Protein AF-A0A3N6LXP8-F1 (afdb_monomer_lite)

pLDDT: mean 73.98, std 14.89, range [35.94, 90.81]

Radius of gyration: 14.46 Å; chains: 1; bounding box: 45×24×31 Å

Structure (mmCIF, N/CA/C/O backbone):
data_AF-A0A3N6LXP8-F1
#
_entry.id   AF-A0A3N6LXP8-F1
#
loop_
_atom_site.group_PDB
_atom_site.id
_atom_site.type_symbol
_atom_site.label_atom_id
_atom_site.label_alt_id
_atom_site.label_comp_id
_atom_site.label_asym_id
_atom_site.label_entity_id
_atom_site.label_seq_id
_atom_site.pdbx_PDB_ins_code
_atom_site.Cartn_x
_atom_site.Cartn_y
_atom_site.Cartn_z
_atom_site.occupancy
_atom_site.B_iso_or_equiv
_atom_site.auth_seq_id
_atom_site.auth_comp_id
_atom_site.auth_asym_id
_atom_site.auth_atom_id
_atom_site.pdbx_PDB_model_num
ATOM 1 N N . MET A 1 1 ? 22.376 -8.059 -20.928 1.00 35.94 1 MET A N 1
ATOM 2 C CA . MET A 1 1 ? 22.521 -7.846 -19.475 1.00 35.94 1 MET A CA 1
ATOM 3 C C . MET A 1 1 ? 21.136 -7.521 -18.958 1.00 35.94 1 MET A C 1
ATOM 5 O O . MET A 1 1 ? 20.627 -6.461 -19.293 1.00 35.94 1 MET A O 1
ATOM 9 N N . SER A 1 2 ? 20.478 -8.464 -18.284 1.00 42.56 2 SER A N 1
ATOM 10 C CA . SER A 1 2 ? 19.158 -8.216 -17.699 1.00 42.56 2 SER A CA 1
ATOM 11 C C . SER A 1 2 ? 19.354 -7.327 -16.476 1.00 42.56 2 SER A C 1
ATOM 13 O O . SER A 1 2 ? 19.762 -7.816 -15.426 1.00 42.56 2 SER A O 1
ATOM 15 N N . ASN A 1 3 ? 19.137 -6.021 -16.639 1.00 39.78 3 ASN A N 1
ATOM 16 C CA . ASN A 1 3 ? 18.988 -5.089 -15.525 1.00 39.78 3 ASN A CA 1
ATOM 17 C C . ASN A 1 3 ? 17.687 -5.450 -14.798 1.00 39.78 3 ASN A C 1
ATOM 19 O O . ASN A 1 3 ? 16.643 -4.866 -15.061 1.00 39.78 3 ASN A O 1
ATOM 23 N N . GLN A 1 4 ? 17.741 -6.459 -13.930 1.00 48.81 4 GLN A N 1
ATOM 24 C CA . GLN A 1 4 ? 16.714 -6.684 -12.919 1.00 48.81 4 GLN A CA 1
ATOM 25 C C . GLN A 1 4 ? 16.868 -5.555 -11.902 1.00 48.81 4 GLN A C 1
ATOM 27 O O . GLN A 1 4 ? 17.602 -5.677 -10.923 1.00 48.81 4 GLN A O 1
ATOM 32 N N . GLN A 1 5 ? 16.264 -4.402 -12.197 1.00 51.81 5 GLN A N 1
ATOM 33 C CA . GLN A 1 5 ? 15.987 -3.428 -11.151 1.00 51.81 5 GLN A CA 1
ATOM 34 C C . GLN A 1 5 ? 15.123 -4.133 -10.099 1.00 51.81 5 GLN A C 1
ATOM 36 O O . GLN A 1 5 ? 14.260 -4.923 -10.486 1.00 51.81 5 GLN A O 1
ATOM 41 N N . PRO A 1 6 ? 15.354 -3.897 -8.799 1.00 54.34 6 PRO A N 1
ATOM 42 C CA . PRO A 1 6 ? 14.482 -4.441 -7.775 1.00 54.34 6 PRO A CA 1
ATOM 43 C C . PRO A 1 6 ? 13.035 -4.047 -8.081 1.00 54.34 6 PRO A C 1
ATOM 45 O O . PRO A 1 6 ? 12.705 -2.860 -8.149 1.00 54.34 6 PRO A O 1
ATOM 48 N N . VAL A 1 7 ? 12.193 -5.049 -8.312 1.00 69.44 7 VAL A N 1
ATOM 49 C CA . VAL A 1 7 ? 10.767 -4.870 -8.573 1.00 69.44 7 VAL A CA 1
ATOM 50 C C . VAL A 1 7 ? 10.094 -4.605 -7.236 1.00 69.44 7 VAL A C 1
ATOM 52 O O . VAL A 1 7 ? 9.743 -5.522 -6.515 1.00 69.44 7 VAL A O 1
ATOM 55 N N . GLY A 1 8 ? 10.029 -3.339 -6.821 1.00 78.75 8 GLY A N 1
ATOM 56 C CA . GLY A 1 8 ? 9.473 -3.005 -5.510 1.00 78.75 8 GLY A CA 1
ATOM 57 C C . GLY A 1 8 ? 8.007 -3.439 -5.376 1.00 78.75 8 GLY A C 1
ATOM 58 O O . GLY A 1 8 ? 7.270 -3.447 -6.358 1.00 78.75 8 GLY A O 1
ATOM 59 N N . VAL A 1 9 ? 7.563 -3.770 -4.166 1.00 85.25 9 VAL A N 1
ATOM 60 C CA . VAL A 1 9 ? 6.172 -4.122 -3.847 1.00 85.25 9 VAL A CA 1
ATOM 61 C C . VAL A 1 9 ? 5.612 -3.092 -2.873 1.00 85.25 9 VAL A C 1
ATOM 63 O O . VAL A 1 9 ? 6.247 -2.747 -1.876 1.00 85.25 9 VAL A O 1
ATOM 66 N N . ILE A 1 10 ? 4.409 -2.593 -3.147 1.00 86.31 10 ILE A N 1
ATOM 67 C CA . ILE A 1 10 ? 3.639 -1.793 -2.195 1.00 86.31 10 ILE A CA 1
ATOM 68 C C . ILE A 1 10 ? 2.672 -2.708 -1.468 1.00 86.31 10 ILE A C 1
ATOM 70 O O . ILE A 1 10 ? 1.863 -3.384 -2.106 1.00 86.31 10 ILE A O 1
ATOM 74 N N . ARG A 1 11 ? 2.729 -2.670 -0.139 1.00 90.25 11 ARG A N 1
ATOM 75 C CA . ARG A 1 11 ? 1.783 -3.333 0.754 1.00 90.25 11 ARG A CA 1
ATOM 76 C C . ARG A 1 11 ? 1.039 -2.278 1.554 1.00 90.25 11 ARG A C 1
ATOM 78 O O . ARG A 1 11 ? 1.654 -1.322 2.021 1.00 90.25 11 ARG A O 1
ATOM 85 N N . ALA A 1 12 ? -0.266 -2.428 1.705 1.00 88.31 12 ALA A N 1
ATOM 86 C CA . ALA A 1 12 ? -1.048 -1.599 2.603 1.00 88.31 12 ALA A CA 1
ATOM 87 C C . ALA A 1 12 ? -2.067 -2.431 3.374 1.00 88.31 12 ALA A C 1
ATOM 89 O O . ALA A 1 12 ? -2.635 -3.368 2.815 1.00 88.31 12 ALA A O 1
ATOM 90 N N . GLU A 1 13 ? -2.311 -2.072 4.630 1.00 90.50 13 GLU A N 1
ATOM 91 C CA . GLU A 1 13 ? -3.300 -2.716 5.492 1.00 90.50 13 GLU A CA 1
ATOM 92 C C . GLU A 1 13 ? -4.097 -1.669 6.272 1.00 90.50 13 GLU A C 1
ATOM 94 O O . GLU A 1 13 ? -3.544 -0.761 6.891 1.00 90.50 13 GLU A O 1
ATOM 99 N N . CYS A 1 14 ? -5.417 -1.804 6.246 1.00 87.25 14 CYS A N 1
ATOM 100 C CA . CYS A 1 14 ? -6.342 -1.038 7.059 1.00 87.25 14 CYS A CA 1
ATOM 101 C C . CYS A 1 14 ? -6.645 -1.825 8.334 1.00 87.25 14 CYS A C 1
ATOM 103 O O . CYS A 1 14 ? -7.355 -2.832 8.292 1.00 87.25 14 CYS A O 1
ATOM 105 N N . LYS A 1 15 ? -6.143 -1.358 9.479 1.00 82.69 15 LYS A N 1
ATOM 106 C CA . LYS A 1 15 ? -6.314 -2.051 10.767 1.00 82.69 15 LYS A CA 1
ATOM 107 C C . LYS A 1 15 ? -7.762 -2.093 11.2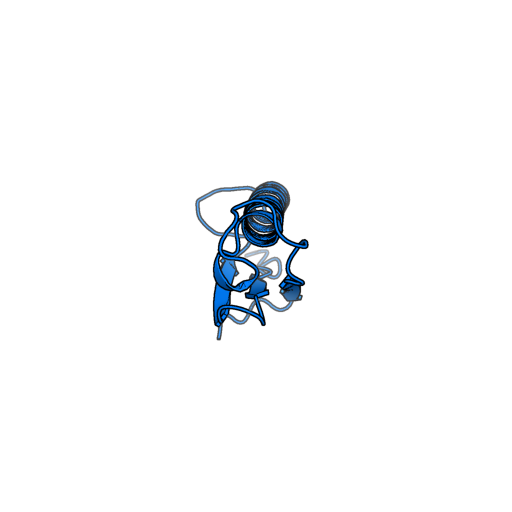58 1.00 82.69 15 LYS A C 1
ATOM 109 O O . LYS A 1 15 ? -8.090 -2.958 12.067 1.00 82.69 15 LYS A O 1
ATOM 114 N N . SER A 1 16 ? -8.623 -1.195 10.777 1.00 82.31 16 SER A N 1
ATOM 115 C CA . SER A 1 16 ? -10.016 -1.136 11.225 1.00 82.31 16 SER A CA 1
ATOM 116 C C . SER A 1 16 ? -10.918 -2.188 10.576 1.00 82.31 16 SER A C 1
ATOM 118 O O . SER A 1 16 ? -11.743 -2.790 11.260 1.00 82.31 16 SER A O 1
ATOM 120 N N . CYS A 1 17 ? -10.766 -2.439 9.269 1.00 82.44 17 CYS A N 1
ATOM 121 C CA . CYS A 1 17 ? -11.596 -3.412 8.540 1.00 82.44 17 CYS A CA 1
ATOM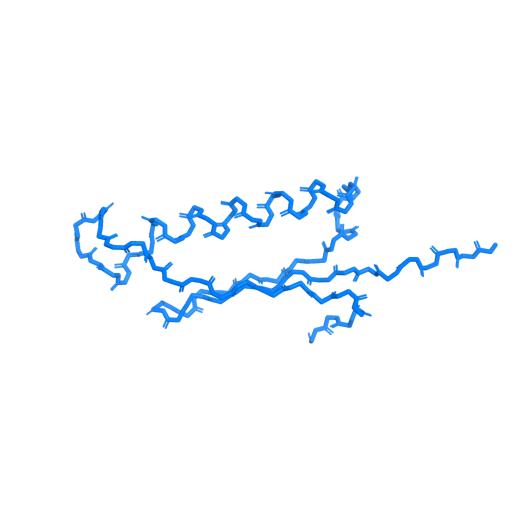 122 C C . CYS A 1 17 ? -10.833 -4.639 8.023 1.00 82.44 17 CYS A C 1
ATOM 124 O O . CYS A 1 17 ? -11.452 -5.546 7.466 1.00 82.44 17 CYS A O 1
ATOM 126 N N . GLY A 1 18 ? -9.506 -4.675 8.177 1.00 84.19 18 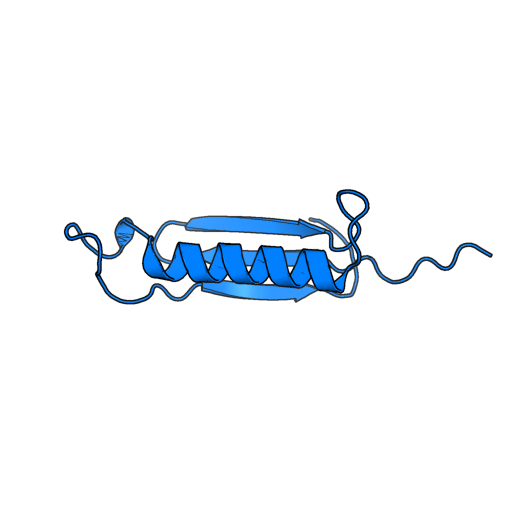GLY A N 1
ATOM 127 C CA . GLY A 1 18 ? -8.648 -5.746 7.667 1.00 84.19 18 GLY A CA 1
ATOM 128 C C . GLY A 1 18 ? -8.464 -5.728 6.146 1.00 84.19 18 GLY A C 1
ATOM 129 O O . GLY A 1 18 ? -8.037 -6.728 5.572 1.00 84.19 18 GLY A O 1
ATOM 130 N N . TRP A 1 19 ? -8.812 -4.630 5.466 1.00 86.50 19 TRP A N 1
ATOM 131 C CA . TRP A 1 19 ? -8.554 -4.486 4.032 1.00 86.50 19 TRP A CA 1
ATOM 132 C C . TRP A 1 19 ? -7.052 -4.453 3.764 1.00 86.50 19 TRP A C 1
ATOM 134 O O . TRP A 1 19 ? -6.327 -3.702 4.411 1.00 86.50 19 TRP A O 1
ATOM 144 N N . THR A 1 20 ? -6.601 -5.222 2.774 1.00 90.81 20 THR A N 1
ATOM 145 C CA . THR A 1 20 ? -5.203 -5.250 2.345 1.00 90.81 20 THR A CA 1
ATOM 146 C C . THR A 1 20 ? -5.062 -4.939 0.857 1.00 90.81 20 THR A C 1
ATOM 148 O O . THR A 1 20 ? -5.944 -5.222 0.041 1.00 90.81 20 THR A O 1
ATOM 151 N N . LEU A 1 21 ? -3.926 -4.349 0.498 1.00 88.50 21 LEU A N 1
ATOM 152 C CA . LEU A 1 21 ? -3.481 -4.129 -0.873 1.00 88.50 21 LEU A CA 1
ATOM 153 C C . LEU A 1 21 ? -2.046 -4.622 -0.992 1.00 88.50 21 LEU A C 1
ATOM 155 O O . LEU A 1 21 ? -1.184 -4.161 -0.257 1.00 88.50 21 LEU A O 1
ATOM 159 N N . GLU A 1 22 ? -1.780 -5.487 -1.961 1.00 88.56 22 GLU A N 1
ATOM 160 C CA . GLU A 1 22 ? -0.425 -5.805 -2.397 1.00 88.56 22 GLU A CA 1
ATOM 161 C C . GLU A 1 22 ? -0.320 -5.532 -3.897 1.00 88.56 22 GLU A C 1
ATOM 163 O O . GLU A 1 22 ? -1.184 -5.942 -4.680 1.00 88.56 22 GLU A O 1
ATOM 168 N N . ARG A 1 23 ? 0.698 -4.775 -4.307 1.00 83.88 23 ARG A N 1
ATOM 169 C CA . ARG A 1 23 ? 0.891 -4.398 -5.706 1.00 83.88 23 ARG A CA 1
ATOM 170 C C . ARG A 1 23 ? 2.369 -4.312 -6.050 1.00 83.88 23 ARG A C 1
ATOM 172 O O . ARG A 1 23 ? 3.085 -3.486 -5.491 1.00 83.88 23 ARG A O 1
ATOM 179 N N . SER A 1 24 ? 2.792 -5.116 -7.020 1.00 84.62 24 SER A N 1
ATOM 180 C CA . SER A 1 24 ? 4.126 -4.995 -7.605 1.00 84.62 24 SER A CA 1
ATOM 181 C C . SER A 1 24 ? 4.242 -3.722 -8.445 1.00 84.62 24 SER A C 1
ATOM 183 O O . SER A 1 24 ? 3.312 -3.366 -9.176 1.00 84.62 24 SER A O 1
ATOM 185 N N . LEU A 1 25 ? 5.372 -3.026 -8.344 1.00 80.25 25 LEU A N 1
ATOM 186 C CA . LEU A 1 25 ? 5.631 -1.786 -9.074 1.00 80.25 25 LEU A CA 1
ATOM 187 C C . LEU A 1 25 ? 5.885 -2.011 -10.566 1.00 80.25 25 LEU A C 1
ATOM 189 O O . LEU A 1 25 ? 5.646 -1.097 -11.349 1.00 80.25 25 LEU A O 1
ATOM 193 N N . ASP A 1 26 ? 6.287 -3.212 -10.968 1.00 80.06 26 ASP A N 1
ATOM 194 C CA . ASP A 1 26 ? 6.489 -3.611 -12.369 1.00 80.06 26 ASP A CA 1
ATOM 195 C C . ASP A 1 26 ? 5.218 -4.151 -13.049 1.00 80.06 26 ASP A C 1
ATOM 197 O O . ASP A 1 26 ? 5.235 -4.535 -14.218 1.00 80.06 26 ASP A O 1
ATOM 201 N N . ALA A 1 27 ? 4.096 -4.199 -12.327 1.00 77.94 27 ALA A N 1
ATOM 202 C CA . ALA A 1 27 ? 2.871 -4.773 -12.851 1.00 77.94 27 ALA A CA 1
ATOM 203 C C . ALA A 1 27 ? 2.247 -3.903 -13.958 1.00 77.94 27 ALA A C 1
ATOM 205 O O . ALA A 1 27 ? 2.196 -2.676 -13.858 1.00 77.94 27 ALA A O 1
ATOM 206 N N . ALA A 1 28 ? 1.623 -4.571 -14.933 1.00 67.31 28 ALA A N 1
ATOM 207 C CA . ALA A 1 28 ? 0.726 -3.980 -15.932 1.00 67.31 28 ALA A CA 1
ATOM 208 C C . ALA A 1 28 ? 1.365 -2.994 -16.935 1.00 67.31 28 ALA A C 1
ATOM 210 O O . ALA A 1 28 ? 0.679 -2.074 -17.376 1.00 67.31 28 ALA A O 1
ATOM 211 N N . ASP A 1 29 ? 2.636 -3.196 -17.313 1.00 79.00 29 ASP A N 1
ATOM 212 C CA . ASP A 1 29 ? 3.379 -2.341 -18.266 1.00 79.00 29 ASP A CA 1
ATOM 213 C C . ASP A 1 29 ? 3.361 -0.845 -17.889 1.00 79.00 29 ASP A C 1
ATOM 215 O O . ASP A 1 29 ? 3.433 0.042 -18.741 1.00 79.00 29 ASP A O 1
ATOM 219 N N . LEU A 1 30 ? 3.229 -0.554 -16.593 1.00 79.00 30 LEU A N 1
ATOM 220 C CA . LEU A 1 30 ? 3.279 0.797 -16.052 1.00 79.00 30 LEU A CA 1
ATOM 221 C C . LEU A 1 30 ? 4.673 1.089 -15.517 1.00 79.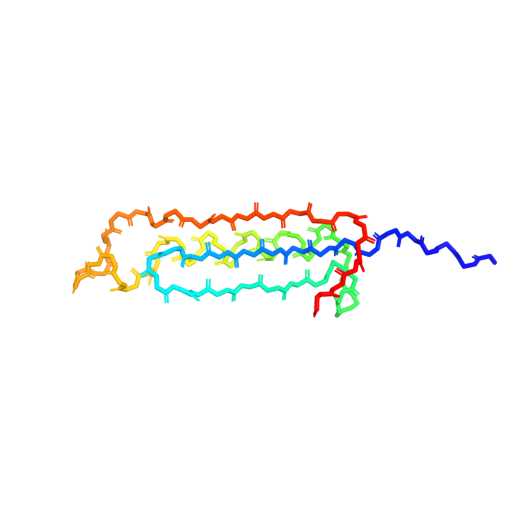00 30 LEU A C 1
ATOM 223 O O . LEU A 1 30 ? 5.325 0.219 -14.940 1.00 79.00 30 LEU A O 1
ATOM 227 N N . GLU A 1 31 ? 5.092 2.347 -15.631 1.00 83.06 31 GLU A N 1
ATOM 228 C CA . GLU A 1 31 ? 6.313 2.791 -14.969 1.00 83.06 31 GLU A CA 1
ATOM 229 C C . GLU A 1 31 ? 6.151 2.672 -13.438 1.00 83.06 31 GLU A C 1
ATOM 231 O O . GLU A 1 31 ? 5.075 2.996 -12.910 1.00 83.06 31 GLU A O 1
ATOM 236 N N . PRO A 1 32 ? 7.203 2.280 -12.694 1.00 81.75 32 PRO A N 1
ATOM 237 C CA . PRO A 1 32 ? 7.141 2.101 -11.241 1.00 81.75 32 PRO A CA 1
ATOM 238 C C . PRO A 1 32 ? 6.538 3.294 -10.484 1.00 81.75 32 PRO A C 1
ATOM 240 O O . PRO A 1 32 ? 5.700 3.118 -9.600 1.00 81.75 32 PRO A O 1
ATOM 243 N N . GLU A 1 33 ? 6.886 4.523 -10.874 1.00 82.38 33 GLU A N 1
ATOM 244 C CA . GLU A 1 33 ? 6.348 5.749 -10.264 1.00 82.38 33 GLU A CA 1
ATOM 245 C C . GLU A 1 33 ? 4.834 5.905 -10.483 1.00 82.38 33 GLU A C 1
ATOM 247 O O . GLU A 1 33 ? 4.103 6.354 -9.595 1.00 82.38 33 GLU A O 1
ATOM 252 N N . GLN A 1 34 ? 4.334 5.506 -11.656 1.00 84.62 34 GLN A N 1
ATOM 253 C CA . GLN A 1 34 ? 2.904 5.547 -11.962 1.00 84.62 34 GLN A CA 1
ATOM 254 C C . GLN A 1 34 ? 2.151 4.519 -11.123 1.00 84.62 34 GLN A C 1
ATOM 256 O O . GLN A 1 34 ? 1.103 4.833 -10.551 1.00 84.62 34 GLN A O 1
ATOM 261 N N . ASN A 1 35 ? 2.702 3.311 -11.009 1.00 84.19 35 ASN A N 1
ATOM 262 C CA . ASN A 1 35 ? 2.127 2.254 -10.188 1.00 84.19 35 ASN A CA 1
ATOM 263 C C . ASN A 1 35 ? 2.088 2.641 -8.707 1.00 84.19 35 ASN A C 1
ATOM 265 O O . ASN A 1 35 ? 1.065 2.437 -8.047 1.00 84.19 35 ASN A O 1
ATOM 269 N N . GLN A 1 36 ? 3.150 3.281 -8.212 1.00 84.94 36 GLN A N 1
ATOM 270 C CA . GLN A 1 36 ? 3.188 3.841 -6.867 1.00 84.94 36 GLN A CA 1
ATOM 271 C C . GLN A 1 36 ? 2.106 4.904 -6.667 1.00 84.94 36 GLN A C 1
ATOM 273 O O . GLN A 1 36 ? 1.345 4.831 -5.703 1.00 84.94 36 GLN A O 1
ATOM 278 N N . GLY A 1 37 ? 1.973 5.854 -7.596 1.00 85.81 37 GLY A N 1
ATOM 279 C CA . GLY A 1 37 ? 0.942 6.891 -7.522 1.00 85.81 37 GLY A CA 1
ATOM 280 C C . GLY A 1 37 ? -0.484 6.329 -7.510 1.00 85.81 37 GLY A C 1
ATOM 281 O O . GLY A 1 37 ? -1.351 6.8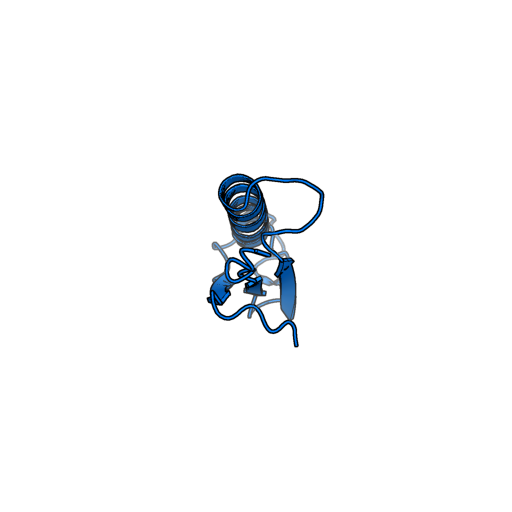52 -6.804 1.00 85.81 37 GLY A O 1
ATOM 282 N N . ILE A 1 38 ? -0.738 5.248 -8.252 1.00 87.94 38 ILE A N 1
ATOM 283 C CA . ILE A 1 38 ? -2.025 4.541 -8.233 1.00 87.94 38 ILE A CA 1
ATOM 284 C C . ILE A 1 38 ? -2.255 3.889 -6.869 1.00 87.94 38 ILE A C 1
ATOM 286 O O . ILE A 1 38 ? -3.311 4.107 -6.275 1.00 87.94 38 ILE A O 1
ATOM 290 N N . ALA A 1 39 ? -1.280 3.136 -6.354 1.00 87.19 39 ALA A N 1
ATOM 291 C CA . ALA A 1 39 ? -1.398 2.460 -5.064 1.00 87.19 39 ALA A CA 1
ATOM 292 C C . ALA A 1 39 ? -1.660 3.457 -3.924 1.00 87.19 39 ALA A C 1
ATOM 294 O O . ALA A 1 39 ? -2.615 3.281 -3.167 1.00 87.19 39 ALA A O 1
ATOM 295 N N . THR A 1 40 ? -0.914 4.564 -3.873 1.00 86.81 40 THR A N 1
ATOM 296 C CA . THR A 1 40 ? -1.128 5.632 -2.886 1.00 86.81 40 THR A CA 1
ATOM 297 C C . THR A 1 40 ? -2.533 6.225 -2.980 1.00 86.81 40 THR A C 1
ATOM 299 O O . THR A 1 40 ? -3.171 6.460 -1.959 1.00 86.81 40 THR A O 1
ATOM 302 N N . ARG A 1 41 ? -3.066 6.446 -4.191 1.00 89.56 41 ARG A N 1
ATOM 303 C CA . ARG A 1 41 ? -4.440 6.955 -4.369 1.00 89.56 41 ARG A CA 1
ATOM 304 C C . ARG A 1 41 ? -5.499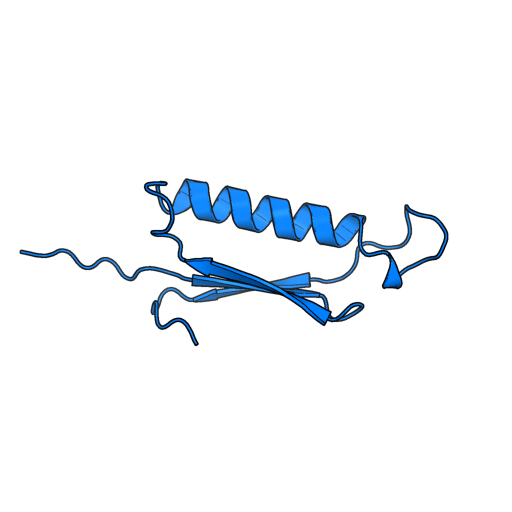 5.962 -3.905 1.00 89.56 41 ARG A C 1
ATOM 306 O O . ARG A 1 41 ? -6.518 6.391 -3.367 1.00 89.56 41 ARG A O 1
ATOM 313 N N . VAL A 1 42 ? -5.278 4.664 -4.111 1.00 87.94 42 VAL A N 1
ATOM 314 C CA . VAL A 1 42 ? -6.178 3.609 -3.624 1.00 87.94 42 VAL A CA 1
ATOM 315 C C . VAL A 1 42 ? -6.187 3.593 -2.098 1.00 87.94 42 VAL A C 1
ATOM 317 O O . VAL A 1 42 ? -7.263 3.667 -1.511 1.00 87.94 42 VAL A O 1
ATOM 320 N N . VAL A 1 43 ? -5.008 3.589 -1.470 1.00 87.62 43 VAL A N 1
ATOM 321 C CA . VAL A 1 43 ? -4.846 3.659 -0.007 1.00 87.62 43 VAL A CA 1
ATOM 322 C C . VAL A 1 43 ? -5.509 4.913 0.557 1.00 87.62 43 VAL A C 1
ATOM 324 O O . VAL A 1 43 ? -6.348 4.823 1.451 1.00 87.62 43 VAL A O 1
ATOM 327 N N . TYR A 1 44 ? -5.217 6.077 -0.026 1.00 86.62 44 TYR A N 1
ATOM 328 C CA . TYR A 1 44 ? -5.825 7.341 0.378 1.00 86.62 44 TYR A CA 1
ATOM 329 C C . TYR A 1 44 ? -7.348 7.279 0.241 1.00 86.62 44 TYR A C 1
ATOM 331 O O . TYR A 1 44 ? -8.057 7.556 1.199 1.00 86.62 44 TYR A O 1
ATOM 339 N N . SER A 1 45 ? -7.883 6.824 -0.896 1.00 85.69 45 SER A N 1
ATOM 340 C CA . SER A 1 45 ? -9.334 6.683 -1.055 1.00 85.69 45 SER A CA 1
ATOM 341 C C . SER A 1 45 ? -9.947 5.693 -0.064 1.00 85.69 45 SER A C 1
ATOM 343 O O . SER A 1 45 ? -11.109 5.887 0.290 1.00 85.69 45 SER A O 1
ATOM 345 N N . HIS A 1 46 ? -9.231 4.641 0.334 1.00 85.19 46 HIS A N 1
ATOM 346 C CA . HIS A 1 46 ? -9.708 3.691 1.332 1.00 85.19 46 HIS A CA 1
ATOM 347 C C . HIS A 1 46 ? -9.774 4.340 2.717 1.00 85.19 46 HIS A C 1
ATOM 349 O O . HIS A 1 46 ? -10.803 4.222 3.373 1.00 85.19 46 HIS A O 1
ATOM 355 N N . SER A 1 47 ? -8.754 5.119 3.102 1.00 82.81 47 SER A N 1
ATOM 356 C CA . SER A 1 47 ? -8.721 5.823 4.394 1.00 82.81 47 SER A CA 1
ATOM 357 C C . SER A 1 47 ? -9.936 6.732 4.638 1.00 82.81 47 SER A C 1
ATOM 359 O O . SER A 1 47 ? -10.347 6.899 5.775 1.00 82.81 47 SER A O 1
ATOM 361 N N . TYR A 1 48 ? -10.565 7.272 3.584 1.00 77.94 48 TYR A N 1
ATOM 362 C CA . TYR A 1 48 ? -11.791 8.085 3.702 1.00 77.94 48 TYR A CA 1
ATOM 363 C C . TYR A 1 48 ? -13.099 7.301 3.568 1.00 77.94 48 TYR A C 1
ATOM 365 O O . TYR A 1 48 ? -14.162 7.836 3.862 1.00 77.94 48 TYR A O 1
ATOM 373 N N . LYS A 1 49 ? -13.060 6.083 3.022 1.00 76.56 49 LYS A N 1
ATOM 374 C CA . LYS A 1 49 ? -14.262 5.300 2.682 1.00 76.56 49 LYS A CA 1
ATOM 375 C C . LYS A 1 49 ? -14.420 4.050 3.535 1.00 76.56 49 LYS A C 1
ATOM 377 O O . LYS A 1 49 ? -15.320 3.254 3.269 1.00 76.56 49 LYS A O 1
ATOM 382 N N . CYS A 1 50 ? -13.535 3.842 4.501 1.00 75.25 50 CYS A N 1
ATOM 383 C CA . CYS A 1 50 ? -13.575 2.690 5.373 1.00 75.25 50 CYS A CA 1
ATOM 384 C C . CYS A 1 50 ? -14.874 2.708 6.195 1.00 75.25 50 CYS A C 1
ATOM 386 O O . CYS A 1 50 ? -15.064 3.537 7.078 1.00 75.25 50 CYS A O 1
ATOM 388 N N . GLN A 1 51 ? -15.807 1.811 5.867 1.00 65.31 51 GLN A N 1
ATOM 389 C CA . GLN A 1 51 ? -17.145 1.785 6.472 1.00 65.31 51 GLN A CA 1
ATOM 390 C C . GLN A 1 51 ? -17.161 1.189 7.888 1.00 65.31 51 GLN A C 1
ATOM 392 O O . GLN A 1 51 ? -18.184 1.264 8.561 1.00 65.31 51 GLN A O 1
ATOM 397 N N . SER A 1 52 ? -16.054 0.594 8.349 1.00 62.47 52 SER A N 1
ATOM 398 C CA . SER A 1 52 ? -15.928 0.094 9.725 1.00 62.47 52 SER A CA 1
ATOM 399 C C . SER A 1 52 ? -15.841 1.213 10.764 1.00 62.47 52 SER A C 1
ATOM 401 O O . SER A 1 52 ? -16.106 0.956 11.934 1.00 62.47 52 SER A O 1
ATOM 403 N N . ASP A 1 53 ? -15.506 2.437 10.342 1.00 55.66 53 ASP A N 1
ATOM 404 C CA . ASP A 1 53 ? -15.167 3.543 11.248 1.00 55.66 53 ASP A CA 1
ATOM 405 C C . ASP A 1 53 ? -16.351 4.508 11.448 1.00 55.66 53 ASP A C 1
ATOM 407 O O . ASP A 1 53 ? -16.251 5.494 12.174 1.00 55.66 53 ASP A O 1
ATOM 411 N N . GLY A 1 54 ? -17.520 4.203 10.873 1.00 49.75 54 GLY A N 1
ATOM 412 C CA . GLY A 1 54 ? -18.762 4.888 11.218 1.00 49.75 54 GLY A CA 1
ATOM 413 C C . GLY A 1 54 ? -19.914 4.615 10.256 1.00 49.75 54 GLY A C 1
ATOM 414 O O . GLY A 1 54 ? -19.764 4.718 9.040 1.00 49.75 54 GLY A O 1
ATOM 415 N N . GLU A 1 55 ? -21.096 4.357 10.820 1.00 49.12 55 GLU A N 1
ATOM 416 C CA . GLU A 1 55 ? -22.388 4.207 10.126 1.00 49.12 55 GLU A CA 1
ATOM 417 C C . GLU A 1 55 ? -22.814 5.437 9.284 1.00 49.12 55 GLU A C 1
ATOM 419 O O . GLU A 1 55 ? -23.805 5.364 8.566 1.00 49.12 55 GLU A O 1
ATOM 424 N N . ASP A 1 56 ? -22.048 6.535 9.287 1.00 51.72 56 ASP A N 1
ATOM 425 C CA . ASP A 1 56 ? -22.406 7.815 8.662 1.00 51.72 56 ASP A CA 1
ATOM 426 C C . ASP A 1 56 ? -21.364 8.335 7.648 1.00 51.72 56 ASP A C 1
ATOM 428 O O . ASP A 1 56 ? -21.105 9.530 7.574 1.00 51.72 56 ASP A O 1
ATOM 432 N N . GLY A 1 57 ? -20.742 7.463 6.845 1.00 49.66 57 GLY A N 1
ATOM 433 C CA . GLY A 1 57 ? -20.185 7.781 5.507 1.00 49.66 57 GLY A CA 1
ATOM 434 C C . GLY A 1 57 ? -19.105 8.876 5.352 1.00 49.66 57 GLY A C 1
ATOM 435 O O . GLY A 1 57 ? -18.653 9.099 4.230 1.00 49.66 57 GLY A O 1
ATOM 436 N N . TRP A 1 58 ? -18.697 9.542 6.433 1.00 52.16 58 TRP A N 1
ATOM 437 C CA . TRP A 1 58 ? -17.706 10.627 6.505 1.00 52.16 58 TRP A CA 1
ATOM 438 C C . TRP A 1 58 ? -16.972 10.642 7.865 1.00 52.16 58 TRP A C 1
ATOM 440 O O . TRP A 1 58 ? -16.462 11.682 8.283 1.00 52.16 58 TRP A O 1
ATOM 450 N N . GLY A 1 59 ? -16.967 9.508 8.578 1.00 48.03 59 GLY A N 1
ATOM 451 C CA . GLY A 1 59 ? -16.262 9.327 9.852 1.00 48.03 59 GLY A CA 1
ATOM 452 C C . GLY A 1 59 ? -14.742 9.306 9.675 1.00 48.03 59 GLY A C 1
ATOM 453 O O . GLY A 1 59 ? -14.264 9.090 8.567 1.00 48.03 59 GLY A O 1
ATOM 454 N N . GLU A 1 60 ? -14.022 9.606 10.759 1.00 56.59 60 GLU A N 1
ATOM 455 C CA . GLU A 1 60 ? -12.565 9.779 10.874 1.00 56.59 60 GLU A CA 1
ATOM 456 C C . GLU A 1 60 ? -11.721 8.996 9.859 1.00 56.59 60 GLU A C 1
ATOM 458 O O . GLU A 1 60 ? -11.944 7.815 9.613 1.00 56.59 60 GLU A O 1
ATOM 463 N N . GLN A 1 61 ? -10.716 9.670 9.284 1.00 62.69 61 GLN A N 1
ATOM 464 C CA . GLN A 1 61 ? -9.788 9.041 8.352 1.00 62.69 61 GLN A CA 1
ATOM 465 C C . GLN A 1 61 ? -9.141 7.825 9.026 1.00 62.69 61 GLN A C 1
ATOM 467 O O . GLN A 1 61 ? -8.411 7.975 10.006 1.00 62.69 61 GLN A O 1
ATOM 472 N N . THR A 1 62 ? -9.408 6.634 8.497 1.00 69.12 62 THR A N 1
ATOM 473 C CA . THR A 1 62 ? -8.821 5.402 9.008 1.00 69.12 62 THR A CA 1
ATOM 474 C C . THR A 1 62 ? -7.328 5.395 8.746 1.00 69.12 62 THR A C 1
ATOM 476 O O . THR A 1 62 ? -6.883 5.691 7.633 1.00 69.12 62 THR A O 1
ATOM 479 N N . ASP A 1 63 ? -6.558 5.001 9.754 1.00 77.06 63 ASP A N 1
ATOM 480 C CA . ASP A 1 63 ? -5.129 4.797 9.587 1.00 77.06 63 ASP A CA 1
ATOM 481 C C . ASP A 1 63 ? -4.878 3.535 8.748 1.00 77.06 63 ASP A C 1
ATOM 483 O O . ASP A 1 63 ? -5.318 2.430 9.089 1.00 77.06 63 ASP A O 1
ATOM 487 N N . VAL A 1 64 ? -4.207 3.717 7.612 1.00 77.38 64 VAL A N 1
ATOM 488 C CA . VAL A 1 64 ? -3.831 2.635 6.701 1.00 77.38 64 VAL A CA 1
ATOM 489 C C . VAL A 1 64 ? -2.314 2.605 6.628 1.00 77.38 64 VAL A C 1
ATOM 491 O O . VAL A 1 64 ? -1.689 3.515 6.079 1.00 77.38 64 VAL A O 1
ATOM 494 N N . ASP A 1 65 ? -1.724 1.536 7.153 1.00 83.00 65 ASP A N 1
ATOM 495 C CA . ASP A 1 65 ? -0.280 1.346 7.146 1.00 83.00 65 ASP A CA 1
ATOM 496 C C . ASP A 1 65 ? 0.170 0.975 5.738 1.00 83.00 65 ASP A C 1
ATOM 498 O O . ASP A 1 65 ? -0.150 -0.107 5.253 1.00 83.00 65 ASP A O 1
ATOM 502 N N . MET A 1 66 ? 0.924 1.857 5.081 1.00 83.88 66 MET A N 1
ATOM 503 C CA . MET A 1 66 ? 1.514 1.605 3.766 1.00 83.88 66 MET A CA 1
ATOM 504 C C . MET A 1 66 ? 3.024 1.390 3.888 1.00 83.88 66 MET A C 1
ATOM 506 O O . MET A 1 66 ? 3.746 2.226 4.432 1.00 83.88 66 MET A O 1
ATOM 510 N N . GLN A 1 67 ? 3.512 0.293 3.318 1.00 85.19 67 GLN A N 1
ATOM 511 C CA . GLN A 1 67 ? 4.923 -0.060 3.248 1.00 85.19 67 GLN A CA 1
ATOM 512 C C . GLN A 1 67 ? 5.361 -0.217 1.794 1.00 85.19 67 GLN A C 1
ATOM 514 O O . GLN A 1 67 ? 4.660 -0.808 0.971 1.00 85.19 67 GLN A O 1
ATOM 519 N N . LEU A 1 68 ? 6.542 0.317 1.489 1.00 80.00 68 LEU A N 1
ATOM 520 C CA . LEU A 1 68 ? 7.221 0.110 0.218 1.00 80.00 68 LEU A CA 1
ATOM 521 C C . LEU A 1 68 ? 8.418 -0.808 0.453 1.00 80.00 68 LEU A C 1
ATOM 523 O O . LEU A 1 68 ? 9.366 -0.433 1.142 1.00 80.00 68 LEU A O 1
ATOM 527 N N . ASP A 1 69 ? 8.369 -1.990 -0.143 1.00 80.50 69 ASP A N 1
ATOM 528 C CA . ASP A 1 69 ? 9.438 -2.974 -0.102 1.00 80.50 69 ASP A CA 1
ATOM 529 C C . ASP A 1 69 ? 10.196 -2.961 -1.430 1.00 80.50 69 ASP A C 1
ATOM 531 O O . ASP A 1 69 ? 9.726 -3.472 -2.440 1.00 80.50 69 ASP A O 1
ATOM 535 N N . MET A 1 70 ? 11.386 -2.367 -1.432 1.00 69.81 70 MET A N 1
ATOM 536 C CA . MET A 1 70 ? 12.252 -2.301 -2.613 1.00 69.81 70 MET A CA 1
ATOM 537 C C . MET A 1 70 ? 13.095 -3.572 -2.803 1.00 69.81 70 MET A C 1
ATOM 539 O O . MET A 1 70 ? 14.007 -3.559 -3.620 1.00 69.81 70 MET A O 1
ATOM 543 N N . THR A 1 71 ? 12.867 -4.646 -2.043 1.00 67.06 71 THR A N 1
ATOM 544 C CA . THR A 1 71 ? 13.587 -5.923 -2.218 1.00 67.06 71 THR A CA 1
ATOM 545 C C . THR A 1 71 ? 12.859 -6.893 -3.144 1.00 67.06 71 THR A C 1
ATOM 547 O O . THR A 1 71 ? 13.497 -7.756 -3.741 1.00 67.06 71 THR A O 1
ATOM 550 N N . GLY A 1 72 ? 11.561 -6.671 -3.366 1.00 53.53 72 GLY A N 1
ATOM 551 C CA . GLY A 1 72 ? 10.810 -7.280 -4.457 1.00 53.53 72 GLY A CA 1
ATOM 552 C C . GLY A 1 72 ? 10.477 -8.757 -4.310 1.00 53.53 72 GLY A C 1
ATOM 553 O O . GLY A 1 72 ? 10.154 -9.395 -5.307 1.00 53.53 72 GLY A O 1
ATOM 554 N N . GLU A 1 73 ? 10.523 -9.307 -3.098 1.00 55.78 73 GLU A N 1
ATOM 555 C CA . GLU A 1 73 ? 9.964 -10.633 -2.835 1.00 55.78 73 GLU A CA 1
ATOM 556 C C . GLU A 1 73 ? 8.476 -10.484 -2.453 1.00 55.78 73 GLU A C 1
ATOM 558 O O . GLU A 1 73 ? 8.178 -10.049 -1.334 1.00 55.78 73 GLU A O 1
ATOM 563 N N . PRO A 1 74 ? 7.518 -10.769 -3.366 1.00 54.09 74 PRO A N 1
ATOM 564 C CA . PRO A 1 74 ? 6.115 -10.927 -2.987 1.00 54.09 74 PRO A CA 1
ATOM 565 C C . PRO A 1 74 ? 5.975 -12.137 -2.050 1.00 54.09 74 PRO A C 1
ATOM 567 O O . PRO A 1 74 ? 6.727 -13.108 -2.172 1.00 54.09 74 PRO A O 1
ATOM 570 N N . SER A 1 75 ? 5.048 -12.047 -1.096 1.00 58.06 75 SER A N 1
ATOM 571 C CA . SER A 1 75 ? 4.869 -13.042 -0.027 1.00 58.06 75 SER A CA 1
ATOM 572 C C . SER A 1 75 ? 4.043 -14.247 -0.471 1.00 58.06 75 SER A C 1
ATOM 574 O O . SER A 1 75 ? 3.125 -14.063 -1.300 1.00 58.06 75 SER A O 1
#

Secondary structure (DSSP, 8-state):
--------EEEEEETTT--EEEEETTGGG--HHHHHHHHHHHHHHHHHH-GGG-TTSS-----EEEEEETT----

Organism: Natrarchaeobius chitinivorans (NCBI:txid1679083)

Foldseek 3Di:
DPPPQQFKWKWKAFPQPGDIDIDTLPPDVDHSVVSVVVVVVVQQVCQQQVPSQDPPSGHHRTDMDMDIGSNRDDD

Sequence (75 aa):
MSNQQPVGVIRAECKSCGWTLERSLDAADLEPEQNQGIATRVVYSHSYKCQSDGEDGWGEQTDVDMQLDMTGEPS